Protein AF-A0A2G9NQW4-F1 (afdb_monomer_lite)

Secondary structure (DSSP, 8-state):
---TTHHHHHHHHHHHHHHHHHHHHHH----EETTEE--------PPPP--HHHHHHH-EEE-TT--EEEPPP---

pLDDT: mean 73.57, std 13.06, range [33.41, 91.31]

Structure (mmCIF, N/CA/C/O backbone):
data_AF-A0A2G9NQW4-F1
#
_entry.id   AF-A0A2G9NQW4-F1
#
loop_
_atom_site.group_PDB
_atom_site.id
_atom_site.type_symbol
_at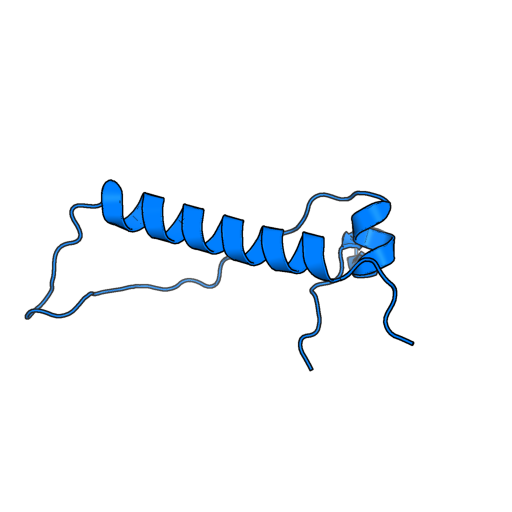om_site.label_atom_id
_atom_site.label_alt_id
_atom_site.label_comp_id
_atom_site.label_asym_id
_atom_site.label_entity_id
_atom_site.label_seq_id
_atom_site.pdbx_PDB_ins_code
_atom_site.Cartn_x
_atom_site.Cartn_y
_atom_site.Cartn_z
_atom_site.occupancy
_atom_site.B_iso_or_equiv
_atom_site.auth_seq_id
_atom_site.auth_comp_id
_atom_site.auth_asym_id
_atom_site.auth_atom_id
_atom_site.pdbx_PDB_model_num
ATOM 1 N N . MET A 1 1 ? -1.278 4.007 -29.763 1.00 33.41 1 MET A N 1
ATOM 2 C CA . MET A 1 1 ? -0.926 2.572 -29.747 1.00 33.41 1 MET A CA 1
ATOM 3 C C . MET A 1 1 ? -0.365 2.281 -28.362 1.00 33.41 1 MET A C 1
ATOM 5 O O . MET A 1 1 ? 0.728 2.771 -28.097 1.00 33.41 1 MET A O 1
ATOM 9 N N . PRO A 1 2 ? -1.107 1.636 -27.445 1.00 39.81 2 PRO A N 1
ATOM 10 C CA . PRO A 1 2 ? -0.545 1.271 -26.147 1.00 39.81 2 PRO A CA 1
ATOM 11 C C . PRO A 1 2 ? 0.529 0.199 -26.381 1.00 39.81 2 PRO A C 1
ATOM 13 O O . PRO A 1 2 ? 0.332 -0.699 -27.203 1.00 39.81 2 PRO A O 1
ATOM 16 N N . LYS A 1 3 ? 1.703 0.344 -25.758 1.00 48.53 3 LYS A N 1
ATOM 17 C CA . LYS A 1 3 ? 2.801 -0.620 -25.914 1.00 48.53 3 LYS A CA 1
ATOM 18 C C . LYS A 1 3 ? 2.424 -1.924 -25.208 1.00 48.53 3 LYS A C 1
ATOM 20 O O . LYS A 1 3 ? 1.901 -1.907 -24.104 1.00 48.53 3 LYS A O 1
ATOM 25 N N . GLN A 1 4 ? 2.728 -3.045 -25.847 1.00 45.06 4 GLN A N 1
ATOM 26 C CA . GLN A 1 4 ? 2.310 -4.413 -25.515 1.00 45.06 4 GLN A CA 1
ATOM 27 C C . GLN A 1 4 ? 2.763 -4.977 -24.137 1.00 45.06 4 GLN A C 1
ATOM 29 O O . GLN A 1 4 ? 2.590 -6.168 -23.911 1.00 45.06 4 GLN A O 1
ATOM 34 N N . ASN A 1 5 ? 3.304 -4.166 -23.215 1.00 50.75 5 ASN A N 1
ATOM 35 C CA . ASN A 1 5 ? 3.942 -4.612 -21.957 1.00 50.75 5 ASN A CA 1
ATOM 36 C C . ASN A 1 5 ? 3.153 -4.237 -20.675 1.00 50.75 5 ASN A C 1
ATOM 38 O O . ASN A 1 5 ? 3.644 -4.410 -19.565 1.00 50.75 5 ASN A O 1
ATOM 42 N N . GLU A 1 6 ? 1.936 -3.709 -20.815 1.00 57.53 6 GLU A N 1
ATOM 43 C CA . GLU A 1 6 ? 1.073 -3.224 -19.721 1.00 57.53 6 GLU A CA 1
ATOM 44 C C . GLU A 1 6 ? 0.548 -4.288 -18.715 1.00 57.53 6 GLU A C 1
ATOM 46 O O . GLU A 1 6 ? 0.428 -3.958 -17.532 1.00 57.53 6 GLU A O 1
ATOM 51 N N . PRO A 1 7 ? 0.222 -5.549 -19.089 1.00 59.34 7 PRO A N 1
ATOM 52 C CA . PRO A 1 7 ? -0.510 -6.439 -18.179 1.00 59.34 7 PRO A CA 1
ATOM 53 C C . PRO A 1 7 ? 0.339 -7.005 -17.030 1.00 59.34 7 PRO A C 1
ATOM 55 O O . PRO A 1 7 ? -0.190 -7.224 -15.943 1.00 59.34 7 PRO A O 1
ATOM 58 N N . GLU A 1 8 ? 1.641 -7.216 -17.234 1.00 64.06 8 GLU A N 1
ATOM 59 C CA . GLU A 1 8 ? 2.518 -7.843 -16.230 1.00 64.06 8 GLU A CA 1
ATOM 60 C C . GLU A 1 8 ? 2.835 -6.898 -15.065 1.00 64.06 8 GLU A C 1
ATOM 62 O O . GLU A 1 8 ? 2.822 -7.301 -13.905 1.00 64.06 8 GLU A O 1
ATOM 67 N N . LEU A 1 9 ? 3.056 -5.614 -15.356 1.00 68.19 9 LEU A N 1
ATOM 68 C CA . LEU A 1 9 ? 3.284 -4.602 -14.324 1.00 68.19 9 LEU A CA 1
ATOM 69 C C . LEU A 1 9 ? 2.019 -4.291 -13.540 1.00 68.19 9 LEU A C 1
ATOM 71 O O . LEU A 1 9 ? 2.078 -4.167 -12.320 1.00 68.19 9 LEU A O 1
ATOM 75 N N . TYR A 1 10 ? 0.881 -4.192 -14.228 1.00 75.31 10 TYR A N 1
ATOM 76 C CA . TYR A 1 10 ? -0.404 -4.040 -13.561 1.00 75.31 10 TYR A CA 1
ATOM 77 C C . TYR A 1 10 ? -0.662 -5.210 -12.603 1.00 75.31 10 TYR A C 1
ATOM 79 O O . TYR A 1 10 ? -0.957 -4.982 -11.432 1.00 75.31 10 TYR A O 1
ATOM 87 N N . ALA A 1 11 ? -0.451 -6.448 -13.062 1.00 80.31 11 ALA A N 1
ATOM 88 C CA . ALA A 1 11 ? -0.564 -7.635 -12.222 1.00 80.31 11 ALA A CA 1
ATOM 89 C C . ALA A 1 11 ? 0.397 -7.596 -11.021 1.00 80.31 11 ALA A C 1
ATOM 91 O O . ALA A 1 11 ? -0.030 -7.883 -9.907 1.00 80.31 11 ALA A O 1
ATOM 92 N N . ALA A 1 12 ? 1.645 -7.154 -11.208 1.00 80.19 12 ALA A N 1
ATOM 93 C CA . ALA A 1 12 ? 2.615 -7.030 -10.120 1.00 80.19 12 ALA A CA 1
ATOM 94 C C . ALA A 1 12 ? 2.191 -6.014 -9.041 1.00 80.19 12 ALA A C 1
ATOM 96 O O . ALA A 1 12 ? 2.415 -6.247 -7.854 1.00 80.19 12 ALA A O 1
ATOM 97 N N . PHE A 1 13 ? 1.557 -4.895 -9.417 1.00 80.94 13 PHE A N 1
ATOM 98 C CA . PHE A 1 13 ? 1.014 -3.946 -8.436 1.00 80.94 13 PHE A CA 1
ATOM 99 C C . PHE A 1 13 ? -0.169 -4.527 -7.659 1.00 80.94 13 PHE A C 1
ATOM 101 O O . PHE A 1 13 ? -0.268 -4.291 -6.454 1.00 80.94 13 PHE A O 1
ATOM 108 N N . ILE A 1 14 ? -1.046 -5.282 -8.329 1.00 85.38 14 ILE A N 1
ATOM 109 C CA . ILE A 1 14 ? -2.156 -5.980 -7.671 1.00 85.38 14 ILE A CA 1
ATOM 110 C C . ILE A 1 14 ? -1.614 -7.027 -6.693 1.00 85.38 14 ILE A C 1
ATOM 112 O O . ILE A 1 14 ? -1.990 -7.013 -5.526 1.00 85.38 14 ILE A O 1
ATOM 116 N N . GLU A 1 15 ? -0.665 -7.858 -7.125 1.00 88.69 15 GLU A N 1
ATOM 117 C CA . GLU A 1 15 ? -0.052 -8.891 -6.286 1.00 88.69 15 GLU A CA 1
ATOM 118 C C . GLU A 1 15 ? 0.662 -8.292 -5.067 1.00 88.69 15 GLU A C 1
ATOM 120 O O . GLU A 1 15 ? 0.490 -8.770 -3.946 1.00 88.69 15 GLU A O 1
ATOM 125 N N . LEU A 1 16 ? 1.411 -7.199 -5.254 1.00 86.06 16 LEU A N 1
ATOM 126 C CA . LEU A 1 16 ? 2.071 -6.499 -4.153 1.00 86.06 16 LEU A CA 1
ATOM 127 C C . LEU A 1 16 ? 1.059 -5.927 -3.151 1.00 86.06 16 LEU A C 1
ATOM 129 O O . LEU A 1 16 ? 1.263 -6.031 -1.940 1.00 86.06 16 LEU A O 1
ATOM 133 N N . ASN A 1 17 ? -0.024 -5.323 -3.643 1.00 87.69 17 ASN A N 1
ATOM 134 C CA . ASN A 1 17 ? -1.092 -4.801 -2.797 1.00 87.69 17 ASN A CA 1
ATOM 135 C C . ASN A 1 17 ? -1.759 -5.922 -1.988 1.00 87.69 17 ASN A C 1
ATOM 137 O O . ASN A 1 17 ? -1.927 -5.791 -0.775 1.00 87.69 17 ASN A O 1
ATOM 141 N N . ASP A 1 18 ? -2.089 -7.033 -2.643 1.00 91.31 18 ASP A N 1
ATOM 142 C CA . ASP A 1 18 ? -2.729 -8.179 -2.004 1.00 91.31 18 ASP A CA 1
ATOM 143 C C . ASP A 1 18 ? -1.815 -8.807 -0.948 1.00 91.31 18 ASP A C 1
ATOM 145 O O . ASP A 1 18 ? -2.273 -9.109 0.155 1.00 91.31 18 ASP A O 1
ATOM 149 N N . LEU A 1 19 ? -0.511 -8.913 -1.228 1.00 91.31 19 LEU A N 1
ATOM 150 C CA . LEU A 1 19 ? 0.488 -9.376 -0.266 1.00 91.31 19 LEU A CA 1
ATOM 151 C C . LEU A 1 19 ? 0.541 -8.473 0.973 1.00 91.31 19 LEU A C 1
ATOM 153 O O . LEU A 1 19 ? 0.479 -8.971 2.096 1.00 91.31 19 LEU A O 1
ATOM 157 N N . MET A 1 20 ? 0.616 -7.151 0.788 1.00 85.94 20 MET A N 1
ATOM 158 C CA . MET A 1 20 ? 0.660 -6.189 1.898 1.00 85.94 20 MET A CA 1
ATOM 159 C C . MET A 1 20 ? -0.603 -6.243 2.763 1.00 85.94 20 MET A C 1
ATOM 161 O O . MET A 1 20 ? -0.518 -6.219 3.992 1.00 85.94 20 MET A O 1
ATOM 165 N N . ILE A 1 21 ? -1.775 -6.318 2.126 1.00 86.38 21 ILE A N 1
ATOM 166 C CA . ILE A 1 21 ? -3.068 -6.439 2.805 1.00 86.38 21 ILE A CA 1
ATOM 167 C C . ILE A 1 21 ? -3.122 -7.742 3.601 1.00 86.38 21 ILE A C 1
ATOM 169 O O . ILE A 1 21 ? -3.503 -7.735 4.774 1.00 86.38 21 ILE A O 1
ATOM 173 N N . ASN A 1 22 ? -2.741 -8.854 2.975 1.00 89.62 22 ASN A N 1
ATOM 174 C CA . ASN A 1 22 ? -2.808 -10.167 3.591 1.00 89.62 22 ASN A CA 1
ATOM 175 C C . ASN A 1 22 ? -1.861 -10.270 4.795 1.00 89.62 22 ASN A C 1
ATOM 177 O O . ASN A 1 22 ? -2.297 -10.667 5.872 1.00 89.62 22 ASN A O 1
ATOM 181 N N . GLU A 1 23 ? -0.613 -9.818 4.660 1.00 86.88 23 GLU A N 1
ATOM 182 C CA . GLU A 1 23 ? 0.345 -9.749 5.772 1.00 86.88 23 GLU A CA 1
ATOM 183 C C . GLU A 1 23 ? -0.185 -8.910 6.940 1.00 86.88 23 GLU A C 1
ATOM 185 O O . GLU A 1 23 ? -0.131 -9.330 8.099 1.00 86.88 23 GLU A O 1
ATOM 190 N N . PHE A 1 24 ? -0.770 -7.745 6.646 1.00 82.75 24 PHE A N 1
ATOM 191 C CA . PHE A 1 24 ? -1.342 -6.888 7.676 1.00 82.75 24 PHE A CA 1
ATOM 192 C C . PHE A 1 24 ? -2.479 -7.584 8.437 1.00 82.75 24 PHE A C 1
ATOM 194 O O . PHE A 1 24 ? -2.522 -7.514 9.664 1.00 82.75 24 PHE A O 1
ATOM 201 N N . TYR A 1 25 ? -3.396 -8.272 7.750 1.00 80.94 25 TYR A N 1
ATOM 202 C CA . TYR A 1 25 ? -4.557 -8.894 8.398 1.00 80.94 25 TYR A CA 1
ATOM 203 C C . TYR A 1 25 ? -4.296 -10.275 9.004 1.00 80.94 25 TYR A C 1
ATOM 205 O O . TYR A 1 25 ? -5.042 -10.667 9.899 1.00 80.94 25 TYR A O 1
ATOM 213 N N . GLN A 1 26 ? -3.265 -11.002 8.568 1.00 85.31 26 GLN A N 1
ATOM 214 C CA . GLN A 1 26 ? -2.896 -12.284 9.177 1.00 85.31 26 GLN A CA 1
ATOM 215 C C . GLN A 1 26 ? -2.128 -12.106 10.490 1.00 85.31 26 GLN A C 1
ATOM 217 O O . GLN A 1 26 ? -2.322 -12.887 11.419 1.00 85.31 26 GLN A O 1
ATOM 222 N N . ASN A 1 27 ? -1.292 -11.067 10.583 1.00 72.19 27 ASN A N 1
ATOM 223 C CA . ASN A 1 27 ? -0.318 -10.933 11.667 1.00 72.19 27 ASN A CA 1
ATOM 224 C C . ASN A 1 27 ? -0.613 -9.793 12.657 1.00 72.19 27 ASN A C 1
ATOM 226 O O . ASN A 1 27 ? 0.118 -9.640 13.636 1.00 72.19 27 ASN A O 1
ATOM 230 N N . SER A 1 28 ? -1.663 -8.987 12.446 1.00 65.00 28 SER A N 1
ATOM 231 C CA . SER A 1 28 ? -2.008 -7.900 13.372 1.00 65.00 28 SER A CA 1
ATOM 232 C C . SER A 1 28 ? -3.164 -8.254 14.310 1.00 65.00 28 SER A C 1
ATOM 234 O O . SER A 1 28 ? -4.304 -8.460 13.896 1.00 65.00 28 SER A O 1
ATOM 236 N N . GLU A 1 29 ? -2.907 -8.207 15.620 1.00 68.56 29 GLU A N 1
ATOM 237 C CA . GLU A 1 29 ? -3.966 -8.019 16.617 1.00 68.56 29 GLU A CA 1
ATOM 238 C C . GLU A 1 29 ? -4.460 -6.564 16.547 1.00 68.56 29 GLU A C 1
ATOM 240 O O . GLU A 1 29 ? -4.119 -5.704 17.364 1.00 68.56 29 GLU A O 1
ATOM 245 N N . CYS A 1 30 ? -5.223 -6.244 15.500 1.00 71.50 30 CYS A N 1
ATOM 246 C CA . CYS A 1 30 ? -5.759 -4.905 15.299 1.00 71.50 30 CYS A CA 1
ATOM 247 C C . CYS A 1 30 ? -6.863 -4.627 16.332 1.00 71.50 30 CYS A C 1
ATOM 249 O O . CYS A 1 30 ? -7.977 -5.147 16.235 1.00 71.50 30 CYS A O 1
ATOM 251 N N . ARG A 1 31 ? -6.566 -3.797 17.340 1.00 77.50 31 ARG A N 1
ATOM 252 C CA . ARG A 1 31 ? -7.573 -3.357 18.314 1.00 77.50 31 ARG A CA 1
ATOM 253 C C . ARG A 1 31 ? -8.554 -2.391 17.655 1.00 77.50 31 ARG A C 1
ATOM 255 O O . ARG A 1 31 ? -8.152 -1.416 17.021 1.00 77.50 31 ARG A O 1
ATOM 262 N N . LEU A 1 32 ? -9.843 -2.640 17.861 1.00 84.44 32 LEU A N 1
ATOM 263 C CA . LEU A 1 32 ? -10.907 -1.725 17.460 1.00 84.44 32 LEU A CA 1
ATOM 264 C C . LEU A 1 32 ? -11.128 -0.663 18.540 1.00 84.44 32 LEU A C 1
ATOM 266 O O . LEU A 1 32 ? -11.065 -0.954 19.734 1.00 84.44 32 LEU A O 1
ATOM 270 N N . TRP A 1 33 ? -11.458 0.553 18.120 1.00 84.81 33 TRP A N 1
ATOM 271 C CA . TRP A 1 33 ? -11.940 1.617 18.993 1.00 84.81 33 TRP A CA 1
ATOM 272 C C . TRP A 1 33 ? -13.420 1.859 18.697 1.00 84.81 33 TRP A C 1
ATOM 274 O O . TRP A 1 33 ? -13.770 2.203 17.573 1.00 84.81 33 TRP A O 1
ATOM 284 N N . ASN A 1 34 ? -14.305 1.628 19.672 1.00 89.62 34 ASN A N 1
ATOM 285 C CA . ASN A 1 34 ? -15.765 1.708 19.491 1.00 89.62 34 ASN A CA 1
ATOM 286 C C . ASN A 1 34 ? -16.295 0.899 18.290 1.00 89.62 34 ASN A C 1
ATOM 288 O O . ASN A 1 34 ? -17.186 1.350 17.579 1.00 89.62 34 ASN A O 1
ATOM 292 N N . ASN A 1 35 ? -15.745 -0.296 18.052 1.00 86.19 35 ASN A N 1
ATOM 293 C CA . ASN A 1 35 ? -16.071 -1.134 16.890 1.00 86.19 35 ASN A CA 1
ATOM 294 C C . ASN A 1 35 ? -15.633 -0.549 15.524 1.00 86.19 35 ASN A C 1
ATOM 296 O O . ASN A 1 35 ? -16.017 -1.074 14.481 1.00 86.19 35 ASN A O 1
ATOM 300 N N . PHE A 1 36 ? -14.794 0.494 15.522 1.00 83.25 36 PHE A N 1
ATOM 301 C CA . PHE A 1 36 ? -14.156 1.070 14.337 1.00 83.25 36 PHE A CA 1
ATOM 302 C C . PHE A 1 36 ? -12.657 0.765 14.302 1.00 83.25 36 PHE A C 1
ATOM 304 O O . PHE A 1 36 ? -12.000 0.619 15.335 1.00 83.25 36 PHE A O 1
ATOM 311 N N . ARG A 1 37 ? -12.093 0.702 13.092 1.00 8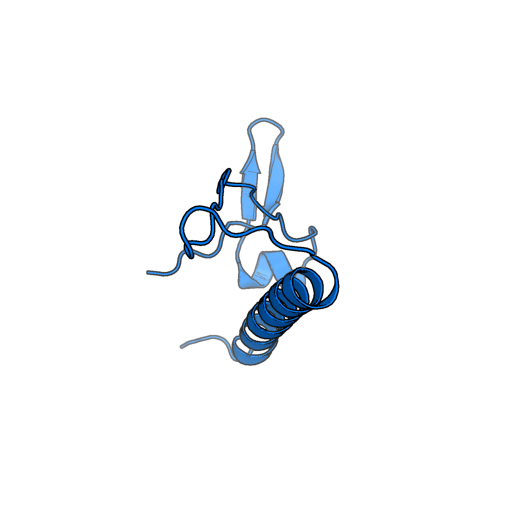2.81 37 ARG A N 1
ATOM 312 C CA . ARG A 1 37 ? -10.643 0.607 12.890 1.00 82.81 37 ARG A CA 1
ATOM 313 C C . ARG A 1 37 ? -10.030 1.996 12.970 1.00 82.81 37 ARG A C 1
ATOM 315 O O . ARG A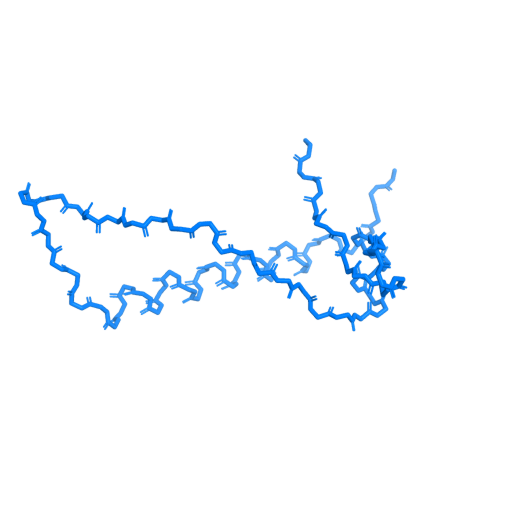 1 37 ? -10.419 2.883 12.213 1.00 82.81 37 ARG A O 1
ATOM 322 N N . LEU A 1 38 ? -9.058 2.166 13.860 1.00 82.81 38 LEU A N 1
ATOM 323 C CA . LEU A 1 38 ? -8.278 3.392 13.941 1.00 82.81 38 LEU A CA 1
ATOM 324 C C . LEU A 1 38 ? -7.017 3.220 13.090 1.00 82.81 38 LEU A C 1
ATOM 326 O O . LEU A 1 38 ? -6.148 2.422 13.430 1.00 82.81 38 LEU A O 1
ATOM 330 N N . ILE A 1 39 ? -6.939 3.936 11.969 1.00 80.12 39 ILE A N 1
ATOM 331 C CA . ILE A 1 39 ? -5.806 3.871 11.042 1.00 80.12 39 ILE A CA 1
ATOM 332 C C . ILE A 1 39 ? -5.214 5.273 10.929 1.00 80.12 39 ILE A C 1
ATOM 334 O O . ILE A 1 39 ? -5.906 6.210 10.537 1.00 80.12 39 ILE A O 1
ATOM 338 N N . ALA A 1 40 ? -3.934 5.413 11.266 1.00 79.19 40 ALA A N 1
ATOM 339 C CA . ALA A 1 40 ? -3.155 6.596 10.931 1.00 79.19 40 ALA A CA 1
ATOM 340 C C . ALA A 1 40 ? -2.397 6.299 9.634 1.00 79.19 40 ALA A C 1
ATOM 342 O O . ALA A 1 40 ? -1.486 5.473 9.624 1.00 79.19 40 ALA A O 1
ATOM 343 N N . ILE A 1 41 ? -2.814 6.926 8.535 1.00 73.50 41 ILE A N 1
ATOM 344 C CA . ILE A 1 41 ? -2.133 6.801 7.245 1.00 73.50 41 ILE A CA 1
ATOM 345 C C . ILE A 1 41 ? -1.176 7.981 7.126 1.00 73.50 41 ILE A C 1
ATOM 347 O O . ILE A 1 41 ? -1.602 9.095 6.827 1.00 73.50 41 ILE A O 1
ATOM 351 N N . ASP A 1 42 ? 0.109 7.734 7.369 1.00 79.06 42 ASP A N 1
ATOM 352 C CA . ASP A 1 42 ? 1.159 8.634 6.899 1.00 79.06 42 ASP A CA 1
ATOM 353 C C . ASP A 1 42 ? 1.555 8.216 5.477 1.00 79.06 42 ASP A C 1
ATOM 355 O O . ASP A 1 42 ? 1.718 7.028 5.177 1.00 79.06 42 ASP A O 1
ATOM 359 N N . GLY A 1 43 ? 1.638 9.190 4.575 1.00 68.44 43 GLY A N 1
ATOM 360 C CA . GLY A 1 43 ? 1.821 8.978 3.143 1.00 68.44 43 GLY A CA 1
ATOM 361 C C . GLY A 1 43 ? 3.243 8.546 2.803 1.00 68.44 43 GLY A C 1
ATOM 362 O O . GLY A 1 43 ? 4.012 9.329 2.246 1.00 68.44 43 GLY A O 1
ATOM 363 N N . SER A 1 44 ? 3.606 7.302 3.113 1.00 71.38 44 SER A N 1
ATOM 364 C CA . SER A 1 44 ? 4.877 6.734 2.662 1.00 71.38 44 SER A CA 1
ATOM 365 C C . SER A 1 44 ? 4.850 6.501 1.147 1.00 71.38 44 SER A C 1
ATOM 367 O O . SER A 1 44 ? 3.845 6.085 0.568 1.00 71.38 44 SER A O 1
ATOM 369 N N . ARG A 1 45 ? 5.960 6.822 0.475 1.00 70.00 45 ARG A N 1
ATOM 370 C CA . ARG A 1 45 ? 6.116 6.625 -0.971 1.00 70.00 45 ARG A CA 1
ATOM 371 C C . ARG A 1 45 ? 7.052 5.450 -1.199 1.00 70.00 45 ARG A C 1
ATOM 373 O O . ARG A 1 45 ? 8.213 5.512 -0.801 1.00 70.00 45 ARG A O 1
ATOM 380 N N . LEU A 1 46 ? 6.563 4.408 -1.865 1.00 69.94 46 LEU A N 1
ATOM 381 C CA . LEU A 1 46 ? 7.415 3.335 -2.363 1.00 69.94 46 LEU A CA 1
ATOM 382 C C . LEU A 1 46 ? 8.070 3.793 -3.670 1.00 69.94 46 LEU A C 1
ATOM 384 O O . LEU A 1 46 ? 7.387 4.249 -4.588 1.00 69.94 46 LEU A O 1
ATOM 388 N N . GLN A 1 47 ? 9.391 3.673 -3.757 1.00 72.12 47 GLN A N 1
ATOM 389 C CA . GLN A 1 47 ? 10.127 3.930 -4.986 1.00 72.12 47 GLN A CA 1
ATOM 390 C C . GLN A 1 47 ? 10.528 2.604 -5.633 1.00 72.12 47 GLN A C 1
ATOM 392 O O . GLN A 1 47 ? 11.170 1.769 -4.999 1.00 72.12 47 GLN A O 1
ATOM 397 N N . LEU A 1 48 ? 10.185 2.440 -6.912 1.00 77.31 48 LEU A N 1
ATOM 398 C CA . LEU A 1 48 ? 10.645 1.300 -7.696 1.00 77.31 48 LEU A CA 1
ATOM 399 C C . LEU A 1 48 ? 12.1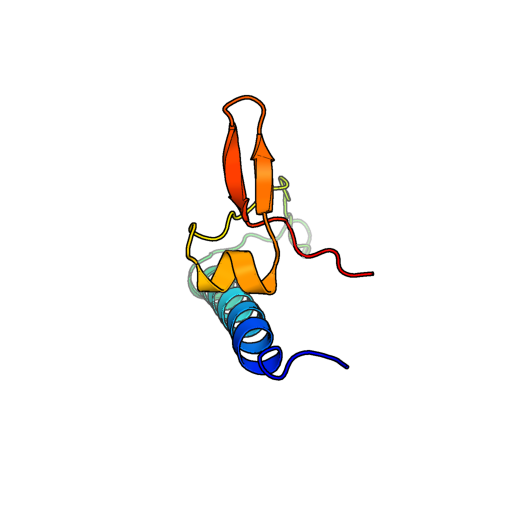81 1.307 -7.828 1.00 77.31 48 LEU A C 1
ATOM 401 O O . LEU A 1 48 ? 12.779 2.382 -7.976 1.00 77.31 48 LEU A O 1
ATOM 405 N N . PRO A 1 49 ? 12.834 0.131 -7.815 1.00 80.12 49 PRO A N 1
ATOM 406 C CA . PRO A 1 49 ? 14.262 0.039 -8.081 1.00 80.12 49 PRO A CA 1
ATOM 407 C C . PRO A 1 49 ? 14.590 0.570 -9.483 1.00 80.12 49 PRO A C 1
ATOM 409 O O . PRO A 1 49 ? 13.802 0.467 -10.421 1.00 80.12 49 PRO A O 1
ATOM 412 N N . ILE A 1 50 ? 15.774 1.164 -9.633 1.00 79.00 50 ILE A N 1
ATOM 413 C CA . ILE A 1 50 ? 16.235 1.681 -10.924 1.00 79.00 50 ILE A CA 1
ATOM 414 C C . ILE A 1 50 ? 16.612 0.489 -11.812 1.00 79.00 50 ILE A C 1
ATOM 416 O O . ILE A 1 50 ? 17.652 -0.131 -11.600 1.00 79.00 50 ILE A O 1
ATOM 420 N N . SER A 1 51 ? 15.806 0.207 -12.836 1.00 82.88 51 SER A N 1
ATOM 421 C CA . SER A 1 51 ? 16.151 -0.725 -13.916 1.00 82.88 51 SER A CA 1
ATOM 422 C C . SER A 1 51 ? 15.896 -0.087 -15.283 1.00 82.88 51 SER A C 1
ATOM 424 O O . SER A 1 51 ? 15.169 0.906 -15.399 1.00 82.88 51 SER A O 1
ATOM 426 N N . LYS A 1 52 ? 16.526 -0.629 -16.335 1.00 81.75 52 LYS A N 1
ATOM 427 C CA . LYS A 1 52 ? 16.298 -0.148 -17.706 1.00 81.75 52 LYS A CA 1
ATOM 428 C C . LYS A 1 52 ? 14.853 -0.395 -18.135 1.00 81.75 52 LYS A C 1
ATOM 430 O O . LYS A 1 52 ? 14.270 0.509 -18.724 1.00 81.75 52 LYS A O 1
ATOM 435 N N . GLU A 1 53 ? 14.281 -1.550 -17.784 1.00 80.81 53 GLU A N 1
ATOM 436 C CA . GLU A 1 53 ? 12.887 -1.871 -18.109 1.00 80.81 53 GLU A CA 1
ATOM 437 C C . GLU A 1 53 ? 11.927 -0.874 -17.448 1.00 80.81 53 GLU A C 1
ATOM 439 O O . GLU A 1 53 ? 11.050 -0.318 -18.103 1.00 80.81 53 GLU A O 1
ATOM 444 N N . ILE A 1 54 ? 12.143 -0.565 -16.166 1.00 77.44 54 ILE A N 1
ATOM 445 C CA . ILE A 1 54 ? 11.282 0.353 -15.410 1.00 77.44 54 ILE A CA 1
ATOM 446 C C . ILE A 1 54 ? 11.354 1.780 -15.968 1.00 77.44 54 ILE A C 1
ATOM 448 O O . ILE A 1 54 ? 10.327 2.446 -16.089 1.00 77.44 54 ILE A O 1
ATOM 452 N N . ILE A 1 55 ? 12.543 2.253 -16.354 1.00 81.38 55 ILE A N 1
ATOM 453 C CA . ILE A 1 55 ? 12.700 3.574 -16.985 1.00 81.38 55 ILE A CA 1
ATOM 454 C C . ILE A 1 55 ? 12.056 3.613 -18.374 1.00 81.38 55 ILE A C 1
ATOM 456 O O . ILE A 1 55 ? 11.520 4.649 -18.759 1.00 81.38 55 ILE A O 1
ATOM 460 N N . GLU A 1 56 ? 12.119 2.526 -19.142 1.00 80.69 56 GLU A N 1
ATOM 461 C CA . GLU A 1 56 ? 11.495 2.468 -20.466 1.00 80.69 56 GLU A CA 1
ATOM 462 C C . GLU A 1 56 ? 9.964 2.544 -20.386 1.00 80.69 56 GLU A C 1
ATOM 464 O O . GLU A 1 56 ? 9.333 3.130 -21.269 1.00 80.69 56 GLU A O 1
ATOM 469 N N . ILE A 1 57 ? 9.383 1.992 -19.319 1.00 76.81 57 ILE A N 1
ATOM 470 C CA . ILE A 1 57 ? 7.933 1.903 -19.138 1.00 76.81 57 ILE A CA 1
ATOM 471 C C . ILE A 1 57 ? 7.373 3.155 -18.458 1.00 76.81 57 ILE A C 1
ATOM 473 O O . ILE A 1 57 ? 6.429 3.756 -18.962 1.00 76.81 57 ILE A O 1
ATOM 477 N N . PHE A 1 58 ? 7.978 3.596 -17.354 1.00 76.06 58 PHE A N 1
ATOM 478 C CA . PHE A 1 58 ? 7.461 4.714 -16.555 1.00 76.06 58 PHE A CA 1
ATOM 479 C C . PHE A 1 58 ? 8.173 6.041 -16.818 1.00 76.06 58 PHE A C 1
ATOM 481 O O . PHE A 1 58 ? 7.736 7.086 -16.346 1.00 76.06 58 PHE A O 1
ATOM 488 N N . GLY A 1 59 ? 9.268 6.037 -17.576 1.00 77.31 59 GLY A N 1
ATOM 489 C CA . GLY A 1 59 ? 10.118 7.207 -17.749 1.00 77.31 59 GLY A CA 1
ATOM 490 C C . GLY A 1 59 ? 11.024 7.458 -16.542 1.00 77.31 59 GLY A C 1
ATOM 491 O O . GLY A 1 59 ? 11.089 6.685 -15.584 1.00 77.31 59 GLY A O 1
ATOM 492 N N . CYS A 1 60 ? 11.765 8.568 -16.587 1.00 79.81 60 CYS A N 1
ATOM 493 C CA . CYS A 1 60 ? 12.625 8.973 -15.479 1.00 79.81 60 CYS A CA 1
ATOM 494 C C . CYS A 1 60 ? 12.411 10.434 -15.089 1.00 79.81 60 CYS A C 1
ATOM 496 O O .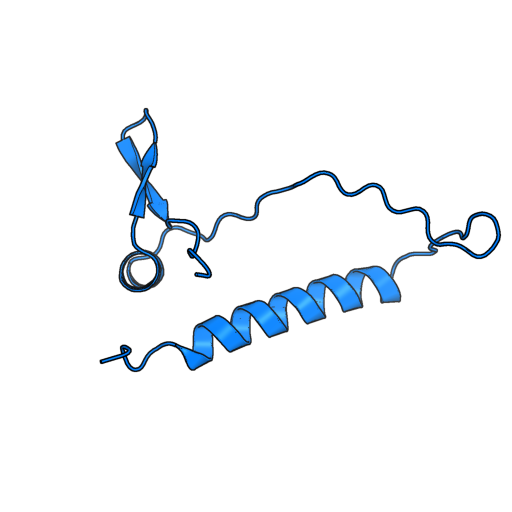 CYS A 1 60 ? 12.276 11.308 -15.946 1.00 79.81 60 CYS A O 1
ATOM 498 N N . SER A 1 61 ? 12.445 10.691 -13.785 1.00 76.38 61 SER A N 1
ATOM 499 C CA . SER A 1 61 ? 12.563 12.026 -13.215 1.00 76.38 61 SER A CA 1
ATOM 500 C C . SER A 1 61 ? 13.994 12.251 -12.733 1.00 76.38 61 SER A C 1
ATOM 502 O O . SER A 1 61 ? 14.677 11.324 -12.288 1.00 76.38 61 SER A O 1
ATOM 504 N N . LYS A 1 62 ? 14.475 13.489 -12.845 1.00 75.00 62 LYS A N 1
ATOM 505 C CA . LYS A 1 62 ? 15.789 13.889 -12.334 1.00 75.00 62 LYS A CA 1
ATOM 506 C C . LYS A 1 62 ? 15.578 14.660 -11.044 1.00 75.00 62 LYS A C 1
ATOM 508 O O . LYS A 1 62 ? 14.861 15.656 -11.040 1.00 75.00 62 LYS A O 1
ATOM 513 N N . ASN A 1 63 ? 16.228 14.233 -9.969 1.00 69.75 63 ASN A N 1
ATOM 514 C CA . ASN A 1 63 ? 16.313 15.062 -8.771 1.00 69.75 63 ASN A CA 1
ATOM 515 C C . ASN A 1 63 ? 17.431 16.117 -8.917 1.00 69.75 63 ASN A C 1
ATOM 517 O O . ASN A 1 63 ? 18.223 16.097 -9.866 1.00 69.75 63 ASN A O 1
ATOM 521 N N . ASN A 1 64 ? 17.536 17.020 -7.939 1.00 70.88 64 ASN A N 1
ATOM 522 C CA . ASN A 1 64 ? 18.564 18.071 -7.903 1.00 70.88 64 ASN A CA 1
ATOM 523 C C . ASN A 1 64 ? 20.008 17.532 -7.841 1.00 70.88 64 ASN A C 1
ATOM 525 O O . ASN A 1 64 ? 20.956 18.283 -8.054 1.00 70.88 64 ASN A O 1
ATOM 529 N N . HIS A 1 65 ? 20.187 16.231 -7.593 1.00 70.75 65 HIS A N 1
ATOM 530 C CA . HIS A 1 65 ? 21.476 15.545 -7.599 1.00 70.75 65 HIS A CA 1
ATOM 531 C C . HIS A 1 65 ? 21.773 14.831 -8.935 1.00 70.75 65 HIS A C 1
ATOM 533 O O . HIS A 1 65 ? 22.703 14.035 -9.029 1.00 70.75 65 HIS A O 1
ATOM 539 N N . LYS A 1 66 ? 20.992 15.108 -9.993 1.00 60.19 66 LYS A N 1
ATOM 540 C CA . LYS A 1 66 ? 21.116 14.523 -11.343 1.00 60.19 66 LYS A CA 1
ATOM 541 C C . LYS A 1 66 ? 20.967 12.994 -11.399 1.00 60.19 66 LYS A C 1
ATOM 543 O O . LYS A 1 66 ? 21.200 12.414 -12.462 1.00 60.19 66 LYS A O 1
ATOM 548 N N . THR A 1 67 ? 20.546 12.335 -10.318 1.00 70.81 67 THR A N 1
ATOM 549 C CA . THR A 1 67 ? 20.221 10.908 -10.357 1.00 70.81 67 THR A CA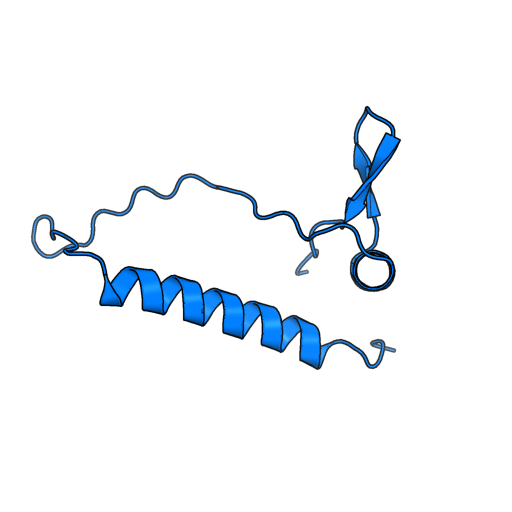 1
ATOM 550 C C . THR A 1 67 ? 18.903 10.708 -11.097 1.00 70.81 67 THR A C 1
ATOM 552 O O . THR A 1 67 ? 17.929 11.433 -10.885 1.00 70.81 67 THR A O 1
ATOM 555 N N . LYS A 1 68 ? 18.900 9.747 -12.028 1.00 68.94 68 LYS A N 1
ATOM 556 C CA . LYS A 1 68 ? 17.701 9.333 -12.757 1.00 68.94 68 LYS A CA 1
ATOM 557 C C . LYS A 1 68 ? 16.925 8.374 -11.865 1.00 68.94 68 LYS A C 1
ATOM 559 O O . LYS A 1 68 ? 17.414 7.287 -11.574 1.00 68.94 68 LYS A O 1
ATOM 564 N N . LEU A 1 69 ? 15.743 8.788 -11.439 1.00 75.44 69 LEU A N 1
ATOM 565 C CA . LEU A 1 69 ? 14.813 7.966 -10.674 1.00 75.44 69 LEU A CA 1
ATOM 566 C C . LEU A 1 69 ? 13.654 7.569 -11.592 1.00 75.44 69 LEU A C 1
ATOM 568 O O . LEU A 1 69 ? 13.313 8.364 -12.472 1.00 75.44 69 LEU A O 1
ATOM 572 N N . PRO A 1 70 ? 13.038 6.388 -11.419 1.00 75.50 70 PRO A N 1
ATOM 573 C CA . PRO A 1 70 ? 11.796 6.063 -12.106 1.00 75.50 70 PRO A CA 1
ATOM 574 C C . PRO A 1 70 ? 10.768 7.159 -11.836 1.00 75.50 70 PRO A C 1
ATOM 576 O O . PRO A 1 70 ? 10.641 7.618 -10.697 1.00 75.50 70 PRO A O 1
ATOM 579 N N . ALA A 1 71 ? 10.081 7.629 -12.875 1.00 71.06 71 ALA A N 1
ATOM 580 C CA . ALA A 1 71 ? 9.004 8.581 -12.652 1.00 71.06 71 ALA A CA 1
ATOM 581 C C . ALA A 1 71 ? 7.812 7.861 -12.007 1.00 71.06 71 ALA A C 1
ATOM 583 O O . ALA A 1 71 ? 7.573 6.678 -12.252 1.00 71.06 71 ALA A O 1
ATOM 584 N N . SER A 1 72 ? 7.074 8.570 -11.153 1.00 64.88 72 SER A N 1
ATOM 585 C CA . SER A 1 72 ? 5.811 8.047 -10.641 1.00 64.88 72 SER A CA 1
ATOM 586 C C . SER A 1 72 ? 4.833 7.875 -11.809 1.00 64.88 72 SER A C 1
ATOM 588 O O . SER A 1 72 ? 4.722 8.804 -12.613 1.00 64.88 72 SER A O 1
ATOM 590 N N . PRO A 1 73 ? 4.114 6.742 -11.905 1.00 57.41 73 PRO A N 1
ATOM 591 C CA . PRO A 1 73 ? 3.086 6.571 -12.921 1.00 57.41 73 PRO A CA 1
ATOM 592 C C . PRO A 1 73 ? 2.030 7.670 -12.755 1.00 57.41 73 PRO A C 1
ATOM 594 O O . PRO A 1 73 ? 1.457 7.827 -11.675 1.00 57.41 73 PRO A O 1
ATOM 597 N N . SER A 1 74 ? 1.786 8.459 -13.800 1.00 48.84 74 SER A N 1
ATOM 598 C CA . SER A 1 74 ? 0.633 9.358 -13.841 1.00 48.84 74 SER A CA 1
ATOM 599 C C . SER A 1 74 ? -0.585 8.539 -14.244 1.00 48.84 74 SER A C 1
ATOM 601 O O . SER A 1 74 ? -0.720 8.174 -15.406 1.00 48.84 74 SER A O 1
ATOM 603 N N . ILE A 1 75 ? -1.457 8.237 -13.284 1.00 42.38 75 ILE A N 1
ATOM 604 C CA . ILE A 1 75 ? -2.787 7.700 -13.575 1.00 42.38 75 ILE A CA 1
ATOM 605 C C . ILE A 1 75 ? -3.657 8.917 -13.920 1.00 42.38 75 ILE A C 1
ATOM 607 O O . ILE A 1 75 ? -4.060 9.654 -13.021 1.00 42.38 75 ILE A O 1
ATOM 611 N N . SER A 1 76 ? -3.817 9.196 -15.216 1.00 37.94 76 SER A N 1
ATOM 612 C CA . SER A 1 76 ? -4.745 10.205 -15.751 1.00 37.94 76 SER A CA 1
ATOM 613 C C . SER A 1 76 ? -6.096 9.587 -16.063 1.00 37.94 76 SER A C 1
ATOM 615 O O . SER A 1 76 ? -6.067 8.519 -16.717 1.00 37.94 76 SER A O 1
#

Sequence (76 aa):
MPKQNEPELYAAFIELNDLMINEFYQNSECRLWNNFRLIAIDGSRLQLPISKEIIEIFGCSKNNHKTKLPASPSIS

Foldseek 3Di:
DPDPPPPVVVVVVVVVVVVVVCVCVVPDPQDADVNHGDDDDDDDDDFDDDDPVQCVRQNWDQDPVRDTGRHDHDPD

Radius of gyration: 17.22 Å; chains: 1; bounding box: 38×30×49 Å